Protein AF-A0A920TK65-F1 (afdb_monomer_lite)

Foldseek 3Di:
DDPPPPDDDPPCVVVVVVVLVCVVPVDDDCPQQLNVQLVVCVPPDDPVVSVVSSVVSCPDPLHPCLVVVLVVVVVVVCVVCVNDDDDPPCVVVVVCVVVVVPRCNNVDDDPPDPDDDPSVVVVD

Secondary structure (DSSP, 8-state):
--TTTTS--TTSHHHHHHHHHHHHTS---S-SHHHHHHHHHTTT--HHHHHHHHHHHHTSTTTTSHHHHHHHHHHHHHHHTTT------THHHHHHHHTT---HHHH---SS--S--TTGGG--

Structure (mmCIF, N/CA/C/O backbone):
data_AF-A0A920TK65-F1
#
_entry.id   AF-A0A920TK65-F1
#
loop_
_atom_site.group_PDB
_atom_site.id
_atom_site.type_symbol
_atom_site.label_atom_id
_atom_site.label_alt_id
_atom_site.label_comp_id
_atom_site.label_asym_id
_atom_site.label_entity_id
_atom_site.label_seq_id
_atom_site.pdbx_PDB_ins_code
_atom_site.Cartn_x
_atom_site.Cartn_y
_atom_site.Cartn_z
_atom_site.occupancy
_atom_site.B_iso_or_equiv
_atom_site.auth_seq_id
_atom_site.auth_comp_id
_atom_site.auth_asym_id
_atom_site.auth_atom_id
_atom_site.pdbx_PDB_model_num
ATOM 1 N N . MET A 1 1 ? -16.232 7.759 8.966 1.00 40.69 1 MET A N 1
ATOM 2 C CA . MET A 1 1 ? -15.818 8.485 7.748 1.00 40.69 1 MET A CA 1
ATOM 3 C C . MET A 1 1 ? -16.335 7.707 6.544 1.00 40.69 1 MET A C 1
ATOM 5 O O . MET A 1 1 ? -15.815 6.628 6.289 1.00 40.69 1 MET A O 1
ATOM 9 N N . PRO A 1 2 ? -17.423 8.127 5.885 1.00 51.88 2 PRO A N 1
ATOM 10 C CA . PRO A 1 2 ? -18.010 7.334 4.816 1.00 51.88 2 PRO A CA 1
ATOM 11 C C . PRO A 1 2 ? -17.411 7.766 3.472 1.00 51.88 2 PRO A C 1
ATOM 13 O O . PRO A 1 2 ? -17.825 8.752 2.878 1.00 51.88 2 PRO A O 1
ATOM 16 N N . ILE A 1 3 ? -16.424 7.009 2.997 1.00 58.53 3 ILE A N 1
ATOM 17 C CA . ILE A 1 3 ? -15.647 7.265 1.769 1.00 58.53 3 ILE A CA 1
ATOM 18 C C . ILE A 1 3 ? -16.476 7.159 0.461 1.00 58.53 3 ILE A C 1
ATOM 20 O O . ILE A 1 3 ? -15.950 7.384 -0.622 1.00 58.53 3 ILE A O 1
ATOM 24 N N . CYS A 1 4 ? -17.786 6.872 0.523 1.00 57.12 4 CYS A N 1
ATOM 25 C CA . CYS A 1 4 ? -18.608 6.605 -0.672 1.00 57.12 4 CYS A CA 1
ATOM 26 C C . CYS A 1 4 ? -20.039 7.176 -0.645 1.00 57.12 4 CYS A C 1
ATOM 28 O O . CYS A 1 4 ? -20.902 6.625 -1.327 1.00 57.12 4 CYS A O 1
ATOM 30 N N . LEU A 1 5 ? -20.354 8.208 0.152 1.00 58.91 5 LEU A N 1
ATOM 31 C CA . LEU A 1 5 ? -21.748 8.693 0.222 1.00 58.91 5 LEU A CA 1
ATOM 32 C C . LEU A 1 5 ? -22.228 9.430 -1.037 1.00 58.91 5 LEU A C 1
ATOM 34 O O . LEU A 1 5 ? -23.416 9.339 -1.334 1.00 58.91 5 LEU A O 1
ATOM 38 N N . ASP A 1 6 ? -21.326 10.050 -1.800 1.00 69.50 6 ASP A N 1
ATOM 39 C CA . ASP A 1 6 ? -21.702 10.911 -2.935 1.00 69.50 6 ASP A CA 1
ATOM 40 C C . ASP A 1 6 ? -21.499 10.262 -4.316 1.00 69.50 6 ASP A C 1
ATOM 42 O O . ASP A 1 6 ? -21.710 10.899 -5.347 1.00 69.50 6 ASP A O 1
ATOM 46 N N . LEU A 1 7 ? -21.094 8.988 -4.368 1.00 81.44 7 LEU A N 1
ATOM 47 C CA . LEU A 1 7 ? -20.969 8.260 -5.632 1.00 81.44 7 LEU A CA 1
ATOM 48 C C . LEU A 1 7 ? -22.322 7.667 -6.036 1.00 81.44 7 LEU A C 1
ATOM 50 O O . LEU A 1 7 ? -22.983 6.997 -5.238 1.00 81.44 7 LEU A O 1
ATOM 54 N N . ASN A 1 8 ? -22.718 7.904 -7.289 1.00 82.75 8 ASN A N 1
ATOM 55 C CA . ASN A 1 8 ? -23.921 7.321 -7.871 1.00 82.75 8 ASN A CA 1
ATOM 56 C C . ASN A 1 8 ? -23.765 5.790 -7.952 1.00 82.75 8 ASN A C 1
ATOM 58 O O . ASN A 1 8 ? -22.955 5.289 -8.728 1.00 82.75 8 ASN A O 1
ATOM 62 N N . ASP A 1 9 ? -24.519 5.064 -7.127 1.00 86.19 9 ASP A N 1
ATOM 63 C CA . ASP A 1 9 ? -24.465 3.602 -6.984 1.00 86.19 9 ASP A CA 1
ATOM 64 C C . ASP A 1 9 ? -25.889 3.027 -7.080 1.00 86.19 9 ASP A C 1
ATOM 66 O O . ASP A 1 9 ? -26.478 2.681 -6.049 1.00 86.19 9 ASP A O 1
ATOM 70 N N . PRO A 1 10 ? -26.483 2.991 -8.291 1.00 84.81 10 PRO A N 1
ATOM 71 C CA . PRO A 1 10 ? -27.879 2.594 -8.487 1.00 84.81 10 PRO A CA 1
ATOM 72 C C . PRO A 1 10 ? -28.149 1.145 -8.057 1.00 84.81 10 PRO A C 1
ATOM 74 O O . PRO A 1 10 ? -29.217 0.856 -7.524 1.00 84.81 10 PRO A O 1
ATOM 77 N N . ASP A 1 11 ? -27.158 0.260 -8.203 1.00 89.38 11 ASP A N 1
ATOM 78 C CA . ASP A 1 11 ? -27.276 -1.165 -7.871 1.00 89.38 11 ASP A CA 1
ATOM 79 C C . ASP A 1 11 ? -26.785 -1.503 -6.448 1.00 89.38 11 ASP A C 1
ATOM 81 O O . ASP A 1 11 ? -26.885 -2.644 -5.988 1.00 89.38 11 ASP A O 1
ATOM 85 N N . GLY A 1 12 ? -26.214 -0.531 -5.726 1.00 87.56 12 GLY A N 1
ATOM 86 C CA . GLY A 1 12 ? -25.640 -0.734 -4.390 1.00 87.56 12 GLY A CA 1
ATOM 87 C C . GLY A 1 12 ? -24.357 -1.583 -4.366 1.00 87.56 12 GLY A C 1
ATOM 88 O O . GLY A 1 12 ? -23.871 -1.952 -3.288 1.00 87.56 12 GLY A O 1
ATOM 89 N N . ASN A 1 13 ? -23.833 -1.958 -5.533 1.00 89.44 13 ASN A N 1
ATOM 90 C CA . ASN A 1 13 ? -22.702 -2.870 -5.668 1.00 89.44 13 ASN A CA 1
ATOM 91 C C . ASN A 1 13 ? -21.387 -2.191 -5.294 1.00 89.44 13 ASN A C 1
ATOM 93 O O . ASN A 1 13 ? -20.538 -2.826 -4.664 1.00 89.44 13 ASN A O 1
ATOM 97 N N . LEU A 1 14 ? -21.239 -0.895 -5.582 1.00 88.56 14 LEU A N 1
ATOM 98 C CA . LEU A 1 14 ? -20.045 -0.146 -5.203 1.00 88.56 14 LEU A CA 1
ATOM 99 C C . LEU A 1 14 ? -19.903 -0.089 -3.678 1.00 88.56 14 LEU A C 1
ATOM 101 O O . LEU A 1 14 ? -18.826 -0.349 -3.143 1.00 88.56 14 LEU A O 1
ATOM 105 N N . LYS A 1 15 ? -20.998 0.162 -2.952 1.00 87.81 15 LYS A N 1
ATOM 106 C CA . LYS A 1 15 ? -20.999 0.146 -1.480 1.00 87.81 15 LYS A CA 1
ATOM 107 C C . LYS A 1 15 ? -20.646 -1.229 -0.911 1.00 87.81 15 LYS A C 1
ATOM 109 O O . LYS A 1 15 ? -19.927 -1.298 0.087 1.00 87.81 15 LYS A O 1
ATOM 114 N N . LYS A 1 16 ? -21.130 -2.322 -1.512 1.00 89.44 16 LYS A N 1
ATOM 115 C CA . LYS A 1 16 ? -20.782 -3.695 -1.092 1.00 89.44 16 LYS A CA 1
ATOM 116 C C . LYS A 1 16 ? -19.303 -3.993 -1.326 1.00 89.44 16 LYS A C 1
ATOM 118 O O . LYS A 1 16 ? -18.640 -4.469 -0.406 1.00 89.44 16 LYS A O 1
ATOM 123 N N . LEU A 1 17 ? -18.787 -3.649 -2.506 1.00 89.69 17 LEU A N 1
ATOM 124 C CA . LEU A 1 17 ? -17.374 -3.801 -2.844 1.00 89.69 17 LEU A CA 1
ATOM 125 C C . LEU A 1 17 ? -16.488 -3.017 -1.873 1.00 89.69 17 LEU A C 1
ATOM 127 O O . LEU A 1 17 ? -15.537 -3.569 -1.337 1.00 89.69 17 LEU A O 1
ATOM 131 N N . MET A 1 18 ? -16.831 -1.762 -1.582 1.00 89.88 18 MET A N 1
ATOM 132 C CA . MET A 1 18 ? -16.051 -0.917 -0.675 1.00 89.88 18 MET A CA 1
ATOM 133 C C . MET A 1 18 ? -16.062 -1.438 0.762 1.00 89.88 18 MET A C 1
ATOM 135 O O . MET A 1 18 ? -15.034 -1.408 1.433 1.00 89.88 18 MET A O 1
ATOM 139 N N . ARG A 1 19 ? -17.191 -1.981 1.237 1.00 89.88 19 ARG A N 1
ATOM 140 C CA . ARG A 1 19 ? -17.249 -2.655 2.545 1.00 89.88 19 ARG A CA 1
ATOM 141 C C . ARG A 1 19 ? -16.328 -3.868 2.594 1.00 89.88 19 ARG A C 1
ATOM 143 O O . ARG A 1 19 ? -15.572 -3.998 3.550 1.00 89.88 19 ARG A O 1
ATOM 150 N N . LEU A 1 20 ? -16.376 -4.724 1.572 1.00 90.56 20 LEU A N 1
ATOM 151 C CA . LEU A 1 20 ? -15.498 -5.888 1.476 1.00 90.56 20 LEU A CA 1
ATOM 152 C C . LEU A 1 20 ? -14.025 -5.462 1.415 1.00 90.56 20 LEU A C 1
ATOM 154 O O . LEU A 1 20 ? -13.223 -5.956 2.200 1.00 90.56 20 LEU A O 1
ATOM 158 N N . TYR A 1 21 ? -13.691 -4.506 0.546 1.00 89.06 21 TYR A N 1
ATOM 159 C CA . TYR A 1 21 ? -12.337 -3.988 0.361 1.00 89.06 21 TYR A CA 1
ATOM 160 C C . TYR A 1 21 ? -11.752 -3.441 1.667 1.00 89.06 21 TYR A C 1
ATOM 162 O O . TYR A 1 21 ? -10.646 -3.822 2.046 1.00 89.06 21 TYR A O 1
ATOM 170 N N . LEU A 1 22 ? -12.506 -2.600 2.383 1.00 90.50 22 LEU A N 1
ATOM 171 C CA . LEU A 1 22 ? -12.084 -2.048 3.672 1.00 90.50 22 LEU A CA 1
ATOM 172 C C . LEU A 1 22 ? -11.964 -3.128 4.752 1.00 90.50 22 LEU A C 1
ATOM 174 O O . LEU A 1 22 ? -11.054 -3.064 5.569 1.00 90.50 22 LEU A O 1
ATOM 178 N N . MET A 1 23 ? -12.860 -4.118 4.756 1.00 90.94 23 MET A N 1
ATOM 179 C CA . MET A 1 23 ? -12.841 -5.204 5.735 1.00 90.94 23 MET A CA 1
ATOM 180 C C . MET A 1 23 ? -11.619 -6.110 5.569 1.00 90.94 23 MET A C 1
ATOM 182 O O . MET A 1 23 ? -11.008 -6.472 6.563 1.00 90.94 23 MET A O 1
ATOM 186 N N . ILE A 1 24 ? -11.236 -6.477 4.345 1.00 89.56 24 ILE A N 1
ATOM 187 C CA . ILE A 1 24 ? -10.108 -7.402 4.136 1.00 89.56 24 ILE A CA 1
ATOM 188 C C . ILE A 1 24 ? -8.729 -6.716 4.204 1.00 89.56 24 ILE A C 1
ATOM 190 O O . ILE A 1 24 ? -7.714 -7.404 4.282 1.00 89.56 24 ILE A O 1
ATOM 194 N N . HIS A 1 25 ? -8.684 -5.379 4.161 1.00 89.81 25 HIS A N 1
ATOM 195 C CA . HIS A 1 25 ? -7.460 -4.577 4.314 1.00 89.81 25 HIS A CA 1
ATOM 196 C C . HIS A 1 25 ? -7.359 -3.895 5.688 1.00 89.81 25 HIS A C 1
ATOM 198 O O . HIS A 1 25 ? -6.453 -3.088 5.890 1.00 89.81 25 HIS A O 1
ATOM 204 N N . CYS A 1 26 ? -8.284 -4.159 6.620 1.00 89.31 26 CYS A N 1
ATOM 205 C CA . CYS A 1 26 ? -8.313 -3.450 7.901 1.00 89.31 26 CYS A CA 1
ATOM 206 C C . CYS A 1 26 ? -7.123 -3.795 8.802 1.00 89.31 26 CYS A C 1
ATOM 208 O O . CYS A 1 26 ? -6.676 -2.939 9.561 1.00 89.31 26 CYS A O 1
ATOM 210 N N . ASP A 1 27 ? -6.619 -5.024 8.701 1.00 88.56 27 ASP A N 1
ATOM 211 C CA . ASP A 1 27 ? -5.473 -5.499 9.454 1.00 88.56 27 ASP A CA 1
ATOM 212 C C . ASP A 1 27 ? -4.719 -6.578 8.672 1.00 88.56 27 ASP A C 1
ATOM 214 O O . ASP A 1 27 ? -5.300 -7.361 7.915 1.00 88.56 27 ASP A O 1
ATOM 218 N N . HIS A 1 28 ? -3.402 -6.590 8.843 1.00 89.56 28 HIS A N 1
ATOM 219 C CA . HIS A 1 28 ? -2.508 -7.603 8.291 1.00 89.56 28 HIS A CA 1
ATOM 220 C C . HIS A 1 28 ? -1.295 -7.750 9.215 1.00 89.56 28 HIS A C 1
ATOM 222 O O . HIS A 1 28 ? -0.139 -7.592 8.797 1.00 89.56 28 HIS A O 1
ATOM 228 N N . GLU A 1 29 ? -1.605 -7.981 10.495 1.00 90.44 29 GLU A N 1
ATOM 229 C CA . GLU A 1 29 ? -0.666 -8.087 11.611 1.00 90.44 29 GLU A CA 1
ATOM 230 C C . GLU A 1 29 ? 0.194 -6.821 11.815 1.00 90.44 29 GLU A C 1
ATOM 232 O O . GLU A 1 29 ? 0.008 -5.783 11.181 1.00 90.44 29 GLU A O 1
ATOM 237 N N . GLY A 1 30 ? 1.155 -6.879 12.743 1.00 86.75 30 GLY A N 1
ATOM 238 C CA . GLY A 1 30 ? 1.968 -5.721 13.137 1.00 86.75 30 GLY A CA 1
ATOM 239 C C . GLY A 1 30 ? 3.222 -5.469 12.292 1.00 86.75 30 GLY A C 1
ATOM 240 O O . GLY A 1 30 ? 3.865 -4.438 12.467 1.00 86.75 30 GLY A O 1
ATOM 241 N N . GLY A 1 31 ? 3.604 -6.401 11.411 1.00 84.38 31 GLY A N 1
ATOM 242 C CA . GLY A 1 31 ? 4.886 -6.358 10.692 1.00 84.38 31 GLY A CA 1
ATOM 243 C C . GLY A 1 31 ? 4.908 -5.467 9.447 1.00 84.38 31 GLY A C 1
ATOM 244 O O . GLY A 1 31 ? 5.980 -5.140 8.945 1.00 84.38 31 GLY A O 1
ATOM 245 N N . ASN A 1 32 ? 3.742 -5.064 8.934 1.00 86.38 32 ASN A N 1
ATOM 246 C CA . ASN A 1 32 ? 3.675 -4.167 7.781 1.00 86.38 32 ASN A CA 1
ATOM 247 C C . ASN A 1 32 ? 4.100 -2.740 8.171 1.00 86.38 32 ASN A C 1
ATOM 249 O O . ASN A 1 32 ? 3.862 -2.297 9.296 1.00 86.38 32 ASN A O 1
ATOM 253 N N . ALA A 1 33 ? 4.704 -2.004 7.231 1.00 84.88 33 ALA A N 1
ATOM 254 C CA . ALA A 1 33 ? 5.331 -0.708 7.507 1.00 84.88 33 ALA A CA 1
ATOM 255 C C . ALA A 1 33 ? 4.376 0.292 8.176 1.00 84.88 33 ALA A C 1
ATOM 257 O O . ALA A 1 33 ? 4.775 1.034 9.074 1.00 84.88 33 ALA A O 1
ATOM 258 N N . SER A 1 34 ? 3.105 0.289 7.777 1.00 85.50 34 SER A N 1
ATOM 259 C CA . SER A 1 34 ? 2.082 1.145 8.368 1.00 85.50 34 SER A CA 1
ATOM 260 C C . SER A 1 34 ? 1.763 0.766 9.822 1.00 85.50 34 SER A C 1
ATOM 262 O O . SER A 1 34 ? 1.887 1.619 10.700 1.00 85.50 34 SER A O 1
ATOM 264 N N . ALA A 1 35 ? 1.438 -0.498 10.116 1.00 85.81 35 ALA A N 1
ATOM 265 C CA . ALA A 1 35 ? 1.120 -0.954 11.472 1.00 85.81 35 ALA A CA 1
ATOM 266 C C . ALA A 1 35 ? 2.320 -0.823 12.424 1.00 85.81 35 ALA A C 1
ATOM 268 O O . ALA A 1 35 ? 2.171 -0.338 13.547 1.00 85.81 35 ALA A O 1
ATOM 269 N N . PHE A 1 36 ? 3.522 -1.160 11.949 1.00 88.62 36 PHE A N 1
ATOM 270 C CA . PHE A 1 36 ? 4.752 -1.017 12.721 1.00 88.62 36 PHE A CA 1
ATOM 271 C C . PHE A 1 36 ? 5.036 0.450 13.074 1.00 88.62 36 PHE A C 1
ATOM 273 O O . PHE A 1 36 ? 5.339 0.759 14.225 1.00 88.62 36 PHE A O 1
ATOM 280 N N . THR A 1 37 ? 4.861 1.373 12.119 1.00 87.44 37 THR A N 1
ATOM 281 C CA . THR A 1 37 ? 5.021 2.820 12.358 1.00 87.44 37 THR A CA 1
ATOM 282 C C . THR A 1 37 ? 4.036 3.336 13.408 1.00 87.44 37 THR A C 1
ATOM 284 O O . THR A 1 37 ? 4.393 4.174 14.231 1.00 87.44 37 THR A O 1
ATOM 287 N N . SER A 1 38 ? 2.796 2.841 13.420 1.00 86.19 38 SER A N 1
ATOM 288 C CA . SER A 1 38 ? 1.842 3.199 14.475 1.00 86.19 38 SER A CA 1
ATOM 289 C C . SER A 1 38 ? 2.263 2.667 15.845 1.00 86.19 38 SER A C 1
ATOM 291 O O . SER A 1 38 ? 2.186 3.402 16.828 1.00 86.19 38 SER A O 1
ATOM 293 N N . LEU A 1 39 ? 2.748 1.422 15.916 1.00 86.75 39 LEU A N 1
ATOM 294 C CA . LEU A 1 39 ? 3.170 0.797 17.171 1.00 86.75 39 LEU A CA 1
ATOM 295 C C . LEU A 1 39 ? 4.367 1.518 17.807 1.00 86.75 39 LEU A C 1
ATOM 297 O O . LEU A 1 39 ? 4.374 1.729 19.018 1.00 86.75 39 LEU A O 1
ATOM 301 N N . THR A 1 40 ? 5.350 1.951 17.012 1.00 87.19 40 THR A N 1
ATOM 302 C CA . THR A 1 40 ? 6.527 2.672 17.532 1.00 87.19 40 THR A CA 1
ATOM 303 C C . THR A 1 40 ? 6.197 4.062 18.080 1.00 87.19 40 THR A C 1
ATOM 305 O O . THR A 1 40 ? 6.941 4.596 18.901 1.00 87.19 40 THR A O 1
ATOM 308 N N . LEU A 1 41 ? 5.071 4.649 17.667 1.00 85.00 41 LEU A N 1
ATOM 309 C CA . LEU A 1 41 ? 4.640 5.984 18.083 1.00 85.00 41 LEU A CA 1
ATOM 310 C C . LEU A 1 41 ? 3.666 5.972 19.273 1.00 85.00 41 LEU A C 1
ATOM 312 O O . LEU A 1 41 ? 3.355 7.040 19.816 1.00 85.00 41 LEU A O 1
ATOM 316 N N . VAL A 1 42 ? 3.203 4.796 19.714 1.00 78.19 42 VAL A N 1
ATOM 317 C CA . VAL A 1 42 ? 2.134 4.651 20.720 1.00 78.19 42 VAL A CA 1
ATOM 318 C C . VAL A 1 42 ? 2.493 5.242 22.092 1.00 78.19 42 VAL A C 1
ATOM 320 O O . VAL A 1 42 ? 1.612 5.624 22.855 1.00 78.19 42 VAL A O 1
ATOM 323 N N . GLN A 1 43 ? 3.785 5.359 22.408 1.00 70.81 43 GLN A N 1
ATOM 324 C CA . GLN A 1 43 ? 4.270 5.823 23.713 1.00 70.81 43 GLN A CA 1
ATOM 325 C C . GLN A 1 43 ? 4.180 7.337 23.940 1.00 70.81 43 GLN A C 1
ATOM 327 O O . GLN A 1 43 ? 4.248 7.766 25.089 1.00 70.81 43 GLN A O 1
ATOM 332 N N . LEU A 1 44 ? 4.051 8.152 22.888 1.00 63.22 44 LEU A N 1
ATOM 333 C CA . LEU A 1 44 ? 4.195 9.611 23.020 1.00 63.22 44 LEU A CA 1
ATOM 334 C C . LEU A 1 44 ? 3.215 10.432 22.173 1.00 63.22 44 LEU A C 1
ATOM 336 O O . LEU A 1 44 ? 3.131 11.648 22.340 1.00 63.22 44 LEU A O 1
ATOM 340 N N . SER A 1 45 ? 2.503 9.808 21.233 1.00 72.25 45 SER A N 1
ATOM 341 C CA . SER A 1 45 ? 1.754 10.542 20.216 1.00 72.25 45 SER A CA 1
ATOM 342 C C . SER A 1 45 ? 0.241 10.502 20.438 1.00 72.25 45 SER A C 1
ATOM 344 O O . SER A 1 45 ? -0.353 9.468 20.733 1.00 72.25 45 SER A O 1
ATOM 346 N N . LEU A 1 46 ? -0.403 11.660 20.263 1.00 85.25 46 LEU A N 1
ATOM 347 C CA . LEU A 1 46 ? -1.854 11.728 20.098 1.00 85.25 46 LEU A CA 1
ATOM 348 C C . LEU A 1 46 ? -2.261 10.915 18.862 1.00 85.25 46 LEU A C 1
ATOM 350 O O . LEU A 1 46 ? -1.527 10.873 17.872 1.00 85.25 46 LEU A O 1
ATOM 354 N N . ILE A 1 47 ? -3.475 10.359 18.882 1.00 85.50 47 ILE A N 1
ATOM 355 C CA . ILE A 1 47 ? -4.002 9.493 17.814 1.00 85.50 47 ILE A CA 1
ATOM 356 C C . ILE A 1 47 ? -3.864 10.100 16.405 1.00 85.50 47 ILE A C 1
ATOM 358 O O . ILE A 1 47 ? -3.586 9.387 15.446 1.00 85.50 47 ILE A O 1
ATOM 362 N N . TYR A 1 48 ? -3.972 11.427 16.281 1.00 86.38 48 TYR A N 1
ATOM 363 C CA . TYR A 1 48 ? -3.811 12.152 15.018 1.00 86.38 48 TYR A CA 1
ATOM 364 C C . TYR A 1 48 ? -2.383 12.112 14.464 1.00 86.38 48 TYR A C 1
ATOM 366 O O . TYR A 1 48 ? -2.196 11.978 13.257 1.00 86.38 48 TYR A O 1
ATOM 374 N N . ILE A 1 49 ? -1.373 12.212 15.330 1.00 86.62 49 ILE A N 1
ATOM 375 C CA . ILE A 1 49 ? 0.037 12.155 14.928 1.00 86.62 49 ILE A CA 1
ATOM 376 C C . ILE A 1 49 ? 0.378 10.727 14.500 1.00 86.62 49 ILE A C 1
ATOM 378 O O . ILE A 1 49 ? 0.973 10.532 13.443 1.00 86.62 49 ILE A O 1
ATOM 382 N N . MET A 1 50 ? -0.065 9.733 15.271 1.00 87.31 50 MET A N 1
ATOM 383 C CA . MET A 1 50 ? 0.090 8.323 14.916 1.00 87.31 50 MET A CA 1
ATOM 384 C C . MET A 1 50 ? -0.550 8.015 13.553 1.00 87.31 50 MET A C 1
ATOM 386 O O . MET A 1 50 ? 0.081 7.383 12.707 1.00 87.31 50 MET A O 1
ATOM 390 N N . LEU A 1 51 ? -1.765 8.520 13.307 1.00 87.25 51 LEU A N 1
ATOM 391 C CA . LEU A 1 51 ? -2.465 8.352 12.032 1.00 87.25 51 LEU A CA 1
ATOM 392 C C . LEU A 1 51 ? -1.731 9.041 10.872 1.00 87.25 51 LEU A C 1
ATOM 394 O O . LEU A 1 51 ? -1.620 8.475 9.790 1.00 87.25 51 LEU A O 1
ATOM 398 N N . PHE A 1 52 ? -1.199 10.245 11.081 1.00 89.94 52 PHE A N 1
ATOM 399 C CA . PHE A 1 52 ? -0.443 10.960 10.052 1.00 89.94 52 PHE A CA 1
ATOM 400 C C . PHE A 1 52 ? 0.791 10.175 9.590 1.00 89.94 52 PHE A C 1
ATOM 402 O O . PHE A 1 52 ? 1.021 10.024 8.389 1.00 89.94 52 PHE A O 1
ATOM 409 N N . TRP A 1 53 ? 1.569 9.641 10.532 1.00 87.88 53 TRP A N 1
ATOM 410 C CA . TRP A 1 53 ? 2.746 8.833 10.212 1.00 87.88 53 TRP A CA 1
ATOM 411 C C . TRP A 1 53 ? 2.382 7.470 9.619 1.00 87.88 53 TRP A C 1
ATOM 413 O O . TRP A 1 53 ? 3.053 7.023 8.691 1.00 87.88 53 TRP A O 1
ATOM 423 N N . TRP A 1 54 ? 1.283 6.861 10.070 1.00 88.25 54 TRP A N 1
ATOM 424 C CA . TRP A 1 54 ? 0.710 5.656 9.464 1.00 88.25 54 TRP A CA 1
ATOM 425 C C . TRP A 1 54 ? 0.381 5.860 7.977 1.00 88.25 54 TRP A C 1
ATOM 427 O O . TRP A 1 54 ? 0.833 5.081 7.138 1.00 88.25 54 TRP A O 1
ATOM 437 N N . ILE A 1 55 ? -0.320 6.950 7.627 1.00 87.56 55 ILE A N 1
ATOM 438 C CA . ILE A 1 55 ? -0.638 7.293 6.228 1.00 87.56 55 ILE A CA 1
ATOM 439 C C . ILE A 1 55 ? 0.640 7.561 5.427 1.00 87.56 55 ILE A C 1
ATOM 441 O O . ILE A 1 55 ? 0.737 7.150 4.274 1.00 87.56 55 ILE A O 1
ATOM 445 N N . LYS A 1 56 ? 1.645 8.220 6.019 1.00 87.06 56 LYS A N 1
ATOM 446 C CA . LYS A 1 56 ? 2.931 8.454 5.344 1.00 87.06 56 LYS A CA 1
ATOM 447 C C . LYS A 1 56 ? 3.685 7.164 5.037 1.00 87.06 56 LYS A C 1
ATOM 449 O O . LYS A 1 56 ? 4.227 7.044 3.944 1.00 87.06 56 LYS A O 1
ATOM 454 N N . ALA A 1 57 ? 3.710 6.214 5.969 1.00 85.31 57 ALA A N 1
ATOM 455 C CA . ALA A 1 57 ? 4.299 4.900 5.736 1.00 85.31 57 ALA A CA 1
ATOM 456 C C . ALA A 1 57 ? 3.529 4.127 4.652 1.00 85.31 57 ALA A C 1
ATOM 458 O O . ALA A 1 57 ? 4.144 3.486 3.802 1.00 85.31 57 ALA A O 1
ATOM 459 N N . LEU A 1 58 ? 2.195 4.244 4.634 1.00 83.81 58 LEU A N 1
ATOM 460 C CA . LEU A 1 58 ? 1.351 3.680 3.580 1.00 83.81 58 LEU A CA 1
ATOM 461 C C . LEU A 1 58 ? 1.641 4.299 2.208 1.00 83.81 58 LEU A C 1
ATOM 463 O O . LEU A 1 58 ? 1.733 3.575 1.231 1.00 83.81 58 LEU A O 1
ATOM 467 N N . ALA A 1 59 ? 1.858 5.610 2.120 1.00 85.25 59 ALA A N 1
ATOM 468 C CA . ALA A 1 59 ? 2.165 6.296 0.862 1.00 85.25 59 ALA A CA 1
ATOM 469 C C . ALA A 1 59 ? 3.548 5.949 0.266 1.00 85.25 59 ALA A C 1
ATOM 471 O O . ALA A 1 59 ? 3.892 6.444 -0.808 1.00 85.25 59 ALA A O 1
ATOM 472 N N . GLY A 1 60 ? 4.355 5.128 0.948 1.00 77.25 60 GLY A N 1
ATOM 473 C CA . GLY A 1 60 ? 5.646 4.674 0.446 1.00 77.25 60 GLY A CA 1
ATOM 474 C C . GLY A 1 60 ? 5.512 3.845 -0.842 1.00 77.25 60 GLY A C 1
ATOM 475 O O . GLY A 1 60 ? 4.574 3.051 -0.970 1.00 77.25 60 GLY A O 1
ATOM 476 N N . PRO A 1 61 ? 6.463 3.970 -1.787 1.00 68.81 61 PRO A N 1
ATOM 477 C CA . PRO A 1 61 ? 6.353 3.359 -3.112 1.00 68.81 61 PRO A CA 1
ATOM 478 C C . PRO A 1 61 ? 6.339 1.826 -3.096 1.00 68.81 61 PRO A C 1
ATOM 480 O O . PRO A 1 61 ? 5.784 1.216 -4.001 1.00 68.81 61 PRO A O 1
ATOM 483 N N . LEU A 1 62 ? 6.905 1.211 -2.055 1.00 69.06 62 LEU A N 1
ATOM 484 C CA . LEU A 1 62 ? 6.950 -0.243 -1.874 1.00 69.06 62 LEU A CA 1
ATOM 485 C C . LEU A 1 62 ? 5.799 -0.798 -1.018 1.00 69.06 62 LEU A C 1
ATOM 487 O O . LEU A 1 62 ? 5.765 -1.999 -0.787 1.00 69.06 62 LEU A O 1
ATOM 491 N N . HIS A 1 63 ? 4.902 0.049 -0.496 1.00 73.00 63 HIS A N 1
ATOM 492 C CA . HIS A 1 63 ? 3.845 -0.388 0.430 1.00 73.00 63 HIS A CA 1
ATOM 493 C C . HIS A 1 63 ? 2.437 -0.084 -0.096 1.00 73.00 63 HIS A C 1
ATOM 495 O O . HIS A 1 63 ? 1.625 -0.991 -0.238 1.00 73.00 63 HIS A O 1
ATOM 501 N N . GLY A 1 64 ? 2.126 1.170 -0.441 1.00 75.56 64 GLY A N 1
ATOM 502 C CA . GLY A 1 64 ? 0.755 1.551 -0.827 1.00 75.56 64 GLY A CA 1
ATOM 503 C C . GLY A 1 64 ? 0.485 1.673 -2.322 1.00 75.56 64 GLY A C 1
ATOM 504 O O . GLY A 1 64 ? -0.676 1.805 -2.710 1.00 75.56 64 GLY A O 1
ATOM 505 N N . LEU A 1 65 ? 1.517 1.656 -3.174 1.00 80.38 65 LEU A N 1
ATOM 506 C CA . LEU A 1 65 ? 1.350 1.864 -4.622 1.00 80.38 65 LEU A CA 1
ATOM 507 C C . LEU A 1 65 ? 1.065 0.582 -5.411 1.00 80.38 65 LEU A C 1
ATOM 509 O O . LEU A 1 65 ? 0.651 0.671 -6.566 1.00 80.38 65 LEU A O 1
ATOM 513 N N . ALA A 1 66 ? 1.204 -0.585 -4.781 1.00 80.81 66 ALA A N 1
ATOM 514 C CA . ALA A 1 66 ? 1.021 -1.903 -5.385 1.00 80.81 66 ALA A CA 1
ATOM 515 C C . ALA A 1 66 ? -0.233 -2.005 -6.271 1.00 80.81 66 ALA A C 1
ATOM 517 O O . ALA A 1 66 ? -0.156 -2.367 -7.445 1.00 80.81 66 ALA A O 1
ATOM 518 N N . ASN A 1 67 ? -1.392 -1.605 -5.738 1.00 82.25 67 ASN A N 1
ATOM 519 C CA . ASN A 1 67 ? -2.668 -1.695 -6.453 1.00 82.25 67 ASN A CA 1
ATOM 520 C C . ASN A 1 67 ? -2.722 -0.782 -7.691 1.00 82.25 67 ASN A C 1
ATOM 522 O O . ASN A 1 67 ? -3.316 -1.155 -8.702 1.00 82.25 67 ASN A O 1
ATOM 526 N N . GLN A 1 68 ? -2.111 0.406 -7.632 1.00 84.56 68 GLN A N 1
ATOM 527 C CA . GLN A 1 68 ? -2.097 1.347 -8.756 1.00 84.56 68 GLN A CA 1
ATOM 528 C C . GLN A 1 68 ? -1.155 0.873 -9.864 1.00 84.56 68 GLN A C 1
ATOM 530 O O . GLN A 1 68 ? -1.533 0.902 -11.033 1.00 84.56 68 GLN A O 1
ATOM 535 N N . GLU A 1 69 ? 0.039 0.400 -9.506 1.00 82.44 69 GLU A N 1
ATOM 536 C CA . GLU A 1 69 ? 0.999 -0.148 -10.471 1.00 82.44 69 GLU A CA 1
ATOM 537 C C . GLU A 1 69 ? 0.482 -1.440 -11.111 1.00 82.44 69 GLU A C 1
ATOM 539 O O . GLU A 1 69 ? 0.604 -1.625 -12.323 1.00 82.44 69 GLU A O 1
ATOM 544 N N . CYS A 1 70 ? -0.203 -2.283 -10.331 1.00 81.50 70 CYS A N 1
ATOM 545 C CA . CYS A 1 70 ? -0.861 -3.476 -10.846 1.00 81.50 70 CYS A CA 1
ATOM 546 C C . CYS A 1 70 ? -1.925 -3.131 -11.898 1.00 81.50 70 CYS A C 1
ATOM 548 O O . CYS A 1 70 ? -1.927 -3.695 -12.995 1.00 81.50 70 CYS A O 1
ATOM 550 N N . LEU A 1 71 ? -2.789 -2.150 -11.611 1.00 85.19 71 LEU A N 1
ATOM 551 C CA . LEU A 1 71 ? -3.794 -1.693 -12.569 1.00 85.19 71 LEU A CA 1
ATOM 552 C C . LEU A 1 71 ? -3.151 -1.129 -13.844 1.00 85.19 71 LEU A C 1
ATOM 554 O O . LEU A 1 71 ? -3.587 -1.482 -14.938 1.00 85.19 71 LEU A O 1
ATOM 558 N N . LYS A 1 72 ? -2.109 -0.294 -13.723 1.00 86.06 72 LYS A N 1
ATOM 559 C CA . LYS A 1 72 ? -1.378 0.243 -14.885 1.00 86.06 72 LYS A CA 1
ATOM 560 C C . LYS A 1 72 ? -0.852 -0.879 -15.776 1.00 86.06 72 LYS A C 1
ATOM 562 O 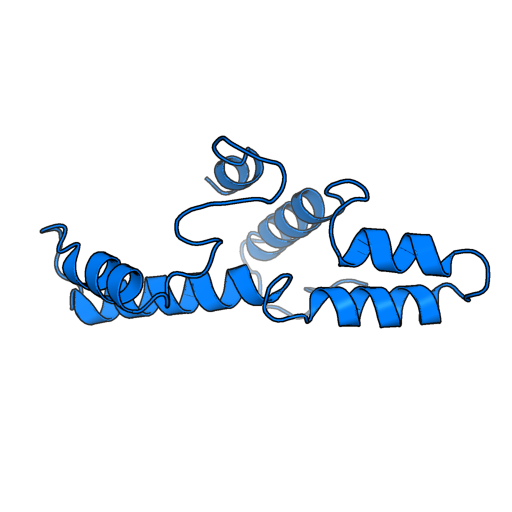O . LYS A 1 72 ? -1.115 -0.873 -16.973 1.00 86.06 72 LYS A O 1
ATOM 567 N N . PHE A 1 73 ? -0.206 -1.887 -15.196 1.00 81.62 73 PHE A N 1
ATOM 568 C CA . PHE A 1 73 ? 0.320 -3.017 -15.960 1.00 81.62 73 PHE A CA 1
ATOM 569 C C . PHE A 1 73 ? -0.765 -3.837 -16.661 1.00 81.62 73 PHE A C 1
ATOM 571 O O . PHE A 1 73 ? -0.605 -4.198 -17.824 1.00 81.62 73 PHE A O 1
ATOM 578 N N . VAL A 1 74 ? -1.888 -4.117 -15.992 1.00 81.44 74 VAL A N 1
ATOM 579 C CA . VAL A 1 74 ? -3.008 -4.837 -16.621 1.00 81.44 74 VAL A CA 1
ATOM 580 C C . VAL A 1 74 ? -3.565 -4.050 -17.811 1.00 81.44 74 VAL A C 1
ATOM 582 O O . VAL A 1 74 ? -3.886 -4.635 -18.848 1.00 81.44 74 VAL A O 1
ATOM 585 N N . LEU A 1 75 ? -3.655 -2.723 -17.692 1.00 84.69 75 LEU A N 1
ATOM 586 C CA . LEU A 1 75 ? -4.094 -1.855 -18.785 1.00 84.69 75 LEU A CA 1
ATOM 587 C C . LEU A 1 75 ? -3.085 -1.835 -19.943 1.00 84.69 75 LEU A C 1
ATOM 589 O O . LEU A 1 75 ? -3.505 -1.934 -21.093 1.00 84.69 75 LEU A O 1
ATOM 593 N N . GLU A 1 76 ? -1.782 -1.807 -19.660 1.00 82.31 76 GLU A N 1
ATOM 594 C CA . GLU A 1 76 ? -0.729 -1.911 -20.680 1.00 82.31 76 GLU A CA 1
ATOM 595 C C . GLU A 1 76 ? -0.751 -3.261 -21.412 1.00 82.31 76 GLU A C 1
ATOM 597 O O . GLU A 1 76 ? -0.618 -3.310 -22.636 1.00 82.31 76 GLU A O 1
ATOM 602 N N . ILE A 1 77 ? -0.978 -4.370 -20.696 1.00 78.12 77 ILE A N 1
ATOM 603 C CA . ILE A 1 77 ? -1.182 -5.683 -21.326 1.00 78.12 77 ILE A CA 1
ATOM 604 C C . ILE A 1 77 ? -2.381 -5.614 -22.271 1.00 78.12 77 ILE A C 1
ATOM 606 O O . ILE A 1 77 ? -2.284 -6.007 -23.431 1.00 78.12 77 ILE A O 1
ATOM 610 N N . ARG A 1 78 ? -3.514 -5.087 -21.800 1.00 79.06 78 ARG A N 1
ATOM 611 C CA . ARG A 1 78 ? -4.724 -4.960 -22.618 1.00 79.06 78 ARG A CA 1
ATOM 612 C C . ARG A 1 78 ? -4.472 -4.141 -23.889 1.00 79.06 78 ARG A C 1
ATOM 614 O O . ARG A 1 78 ? -4.959 -4.519 -24.952 1.00 79.06 78 ARG A O 1
ATOM 621 N N . GLU A 1 79 ? -3.733 -3.040 -23.783 1.00 82.25 79 GLU A N 1
ATOM 622 C CA . GLU A 1 79 ? -3.384 -2.175 -24.916 1.00 82.25 79 GLU A CA 1
ATOM 6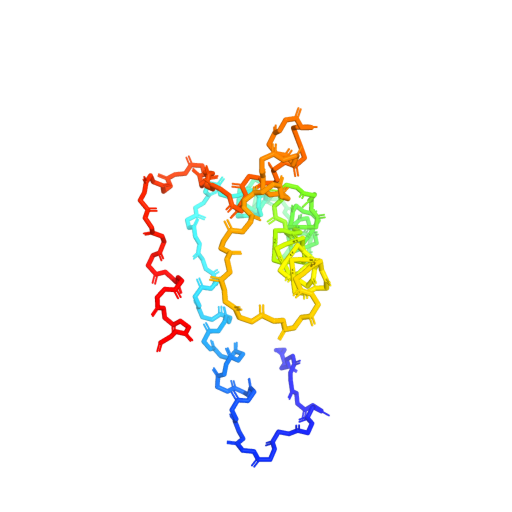23 C C . GLU A 1 79 ? -2.417 -2.854 -25.890 1.00 82.25 79 GLU A C 1
ATOM 625 O O . GLU A 1 79 ? -2.665 -2.860 -27.095 1.00 82.25 79 GLU A O 1
ATOM 630 N N . SER A 1 80 ? -1.364 -3.497 -25.380 1.00 74.19 80 SER A N 1
ATOM 631 C CA . SER A 1 80 ? -0.386 -4.228 -26.201 1.00 74.19 80 SER A CA 1
ATOM 632 C C . SER A 1 80 ? -0.985 -5.431 -26.938 1.00 74.19 80 SER A C 1
ATOM 634 O O . SER A 1 80 ? -0.520 -5.778 -28.022 1.00 74.19 80 SER A O 1
ATOM 636 N N . LEU A 1 81 ? -2.046 -6.038 -26.395 1.00 72.75 81 LEU A N 1
ATOM 637 C CA . LEU A 1 81 ? -2.790 -7.128 -27.032 1.00 72.75 81 LEU A CA 1
ATOM 638 C C . LEU A 1 81 ? -3.887 -6.642 -28.001 1.00 72.75 81 LEU A C 1
ATOM 640 O O . LEU A 1 81 ? -4.585 -7.470 -28.588 1.00 72.75 81 LEU A O 1
ATOM 644 N N . ALA A 1 82 ? -4.061 -5.324 -28.175 1.00 65.94 82 ALA A N 1
ATOM 645 C CA . ALA A 1 82 ? -5.014 -4.697 -29.101 1.00 65.94 82 ALA A CA 1
ATOM 646 C C . ALA A 1 82 ? -6.462 -5.248 -29.037 1.00 65.94 82 ALA A C 1
ATOM 648 O O . ALA A 1 82 ? -7.207 -5.170 -30.013 1.00 65.94 82 ALA A O 1
ATOM 649 N N . GLY A 1 83 ? -6.881 -5.816 -27.899 1.00 60.09 83 GLY A N 1
ATOM 650 C CA . GLY A 1 83 ? -8.217 -6.398 -27.725 1.00 60.09 83 GLY A CA 1
ATOM 651 C C . GLY A 1 83 ? -8.472 -7.749 -28.419 1.00 60.09 83 GLY A C 1
ATOM 652 O O . GLY A 1 83 ? -9.624 -8.180 -28.455 1.00 60.09 83 GLY A O 1
ATOM 653 N N . LEU A 1 84 ? -7.452 -8.439 -28.946 1.00 54.28 84 LEU A N 1
ATOM 654 C CA . LEU A 1 84 ? -7.599 -9.768 -29.561 1.00 54.28 84 LEU A CA 1
ATOM 655 C C . LEU A 1 84 ? -7.301 -10.904 -28.552 1.00 54.28 84 LEU A C 1
ATOM 657 O O . LEU A 1 84 ? -6.291 -10.889 -27.852 1.00 54.28 84 LEU A O 1
ATOM 661 N N . LEU A 1 85 ? -8.192 -11.904 -28.480 1.00 56.53 85 LEU A N 1
ATOM 662 C CA . LEU A 1 85 ? -8.033 -13.161 -27.715 1.00 56.53 85 LEU A CA 1
ATOM 663 C C . LEU A 1 85 ? -7.035 -14.125 -28.415 1.00 56.53 85 LEU A C 1
ATOM 665 O O . LEU A 1 85 ? -6.812 -14.004 -29.617 1.00 56.53 85 LEU A O 1
ATOM 669 N N . PRO A 1 86 ? -6.539 -15.188 -27.753 1.00 51.78 86 PRO A N 1
ATOM 670 C CA . PRO A 1 86 ? -5.419 -15.216 -26.829 1.00 51.78 86 PRO A CA 1
ATOM 671 C C . PRO A 1 86 ? -4.279 -16.067 -27.420 1.00 51.78 86 PRO A C 1
ATOM 673 O O . PRO A 1 86 ? -4.316 -17.295 -27.399 1.00 51.78 86 PRO A O 1
ATOM 676 N N . GLY A 1 87 ? -3.220 -15.430 -27.903 1.00 52.19 87 GLY A N 1
ATOM 677 C CA . GLY A 1 87 ? -1.894 -16.037 -27.845 1.00 52.19 87 GLY A CA 1
ATOM 678 C C . GLY A 1 87 ? -1.214 -15.397 -26.654 1.00 52.19 87 GLY A C 1
ATOM 679 O O . GLY A 1 87 ? -0.990 -14.192 -26.706 1.00 52.19 87 GLY A O 1
ATOM 680 N N . MET A 1 88 ? -0.963 -16.134 -25.566 1.00 58.22 88 MET A N 1
ATOM 681 C CA . MET A 1 88 ? -0.237 -15.599 -24.406 1.00 58.22 88 MET A CA 1
ATOM 682 C C . MET A 1 88 ? 1.155 -15.161 -24.857 1.00 58.22 88 MET A C 1
ATOM 684 O O . MET A 1 88 ? 2.104 -15.945 -24.853 1.00 58.22 88 MET A O 1
ATOM 688 N N . ASN A 1 89 ? 1.275 -13.913 -25.293 1.00 64.81 89 ASN A N 1
ATOM 689 C CA . ASN A 1 89 ? 2.553 -13.344 -25.632 1.00 64.81 89 ASN A CA 1
ATOM 690 C C . ASN A 1 89 ? 3.169 -12.823 -24.340 1.00 64.81 89 ASN A C 1
ATOM 692 O O . ASN A 1 89 ? 2.976 -11.679 -23.938 1.00 64.81 89 ASN A O 1
ATOM 696 N N . TRP A 1 90 ? 3.883 -13.712 -23.656 1.00 69.88 90 TRP A N 1
ATOM 697 C CA . TRP A 1 90 ? 4.587 -13.408 -22.416 1.00 69.88 90 TRP A CA 1
ATOM 698 C C . TRP A 1 90 ? 5.740 -12.418 -22.604 1.00 69.88 90 TRP A C 1
ATOM 700 O O . TRP A 1 90 ? 6.418 -12.106 -21.630 1.00 69.88 90 TRP A O 1
ATOM 710 N N . THR A 1 91 ? 6.006 -11.941 -23.826 1.00 74.75 91 THR A N 1
ATOM 711 C CA . THR A 1 91 ? 7.103 -11.011 -24.121 1.00 74.75 91 THR A CA 1
ATOM 712 C C . THR A 1 91 ? 7.079 -9.798 -23.213 1.00 74.75 91 THR A C 1
ATOM 714 O O . THR A 1 91 ? 8.118 -9.493 -22.649 1.00 74.75 91 THR A O 1
ATOM 717 N N . LEU A 1 92 ? 5.915 -9.187 -22.971 1.00 75.44 92 LEU A N 1
ATOM 718 C CA . LEU A 1 92 ? 5.811 -8.027 -22.084 1.00 75.44 92 LEU A CA 1
ATOM 719 C C . LEU A 1 92 ? 6.219 -8.362 -20.637 1.00 75.44 92 LEU A C 1
ATOM 721 O O . LEU A 1 92 ? 6.968 -7.609 -20.014 1.00 75.44 92 LEU A O 1
ATOM 725 N N . CYS A 1 93 ? 5.788 -9.516 -20.116 1.00 74.94 93 CYS A N 1
ATOM 726 C CA . CYS A 1 93 ? 6.188 -9.991 -18.788 1.00 74.94 93 CYS A CA 1
ATOM 727 C C . CYS A 1 93 ? 7.694 -10.284 -18.731 1.00 74.94 93 CYS A C 1
ATOM 729 O O . CYS A 1 93 ? 8.378 -9.878 -17.794 1.00 74.94 93 CYS A O 1
ATOM 731 N N . TRP A 1 94 ? 8.220 -10.961 -19.753 1.00 77.81 94 TRP A N 1
ATOM 732 C CA . TRP A 1 94 ? 9.636 -11.294 -19.858 1.00 77.81 94 TRP A CA 1
ATOM 733 C C . TRP A 1 94 ? 10.521 -10.056 -20.044 1.00 77.81 94 TRP A C 1
ATOM 735 O O . TRP A 1 94 ? 11.626 -10.017 -19.509 1.00 77.81 94 TRP A O 1
ATOM 745 N N . ASP A 1 95 ? 10.056 -9.045 -20.776 1.00 81.19 95 ASP A N 1
ATOM 746 C CA . ASP A 1 95 ? 10.753 -7.776 -20.978 1.00 81.19 95 ASP A CA 1
ATOM 747 C C . ASP A 1 95 ? 10.858 -7.001 -19.670 1.00 81.19 95 ASP A C 1
ATOM 749 O O . ASP A 1 95 ? 11.943 -6.530 -19.334 1.00 81.19 95 ASP A O 1
ATOM 753 N N . ARG A 1 96 ? 9.772 -6.924 -18.892 1.00 77.06 96 ARG A N 1
ATOM 754 C CA . ARG A 1 96 ? 9.804 -6.287 -17.569 1.00 77.06 96 ARG A CA 1
ATOM 755 C C . ARG A 1 96 ? 10.661 -7.049 -16.567 1.00 77.06 96 ARG A C 1
ATOM 757 O O . ARG A 1 96 ? 11.404 -6.420 -15.821 1.00 77.06 96 ARG A O 1
ATOM 764 N N . LEU A 1 97 ? 10.617 -8.385 -16.583 1.00 79.25 97 LEU A N 1
ATOM 765 C CA . LEU A 1 97 ? 11.504 -9.210 -15.757 1.00 79.25 97 LEU A CA 1
ATOM 766 C C . LEU A 1 97 ? 12.978 -8.920 -16.075 1.00 79.25 97 LEU A C 1
ATOM 768 O O . LEU A 1 97 ? 13.766 -8.696 -15.165 1.00 79.25 97 LEU A O 1
ATOM 772 N N . ARG A 1 98 ? 13.345 -8.878 -17.363 1.00 81.69 98 ARG A N 1
ATOM 773 C CA . ARG A 1 98 ? 14.718 -8.571 -17.803 1.00 81.69 98 ARG A CA 1
ATOM 774 C C . ARG A 1 98 ? 15.174 -7.159 -17.447 1.00 81.69 98 ARG A C 1
ATOM 776 O O . ARG A 1 98 ? 16.372 -6.940 -17.315 1.00 81.69 98 ARG A O 1
ATOM 783 N N . LYS A 1 99 ? 14.242 -6.213 -17.342 1.00 82.50 99 LYS A N 1
ATOM 784 C CA . LYS A 1 99 ? 14.516 -4.824 -16.957 1.00 82.50 99 LYS A CA 1
ATOM 785 C C . LYS A 1 99 ? 14.530 -4.600 -15.445 1.00 82.50 99 LYS A C 1
ATOM 787 O O . LYS A 1 99 ? 14.743 -3.471 -15.029 1.00 82.50 99 LYS A O 1
ATOM 792 N N . GLU A 1 100 ? 14.273 -5.637 -14.641 1.00 71.44 100 GLU A N 1
ATOM 793 C CA . GLU A 1 100 ? 14.101 -5.524 -13.182 1.00 71.44 100 GLU A CA 1
ATOM 794 C C . GLU A 1 100 ? 12.961 -4.557 -12.782 1.00 71.44 100 GLU A C 1
ATOM 796 O O . GLU A 1 100 ? 12.875 -4.092 -11.651 1.00 71.44 100 GLU A O 1
ATOM 801 N N . GLU A 1 101 ? 12.030 -4.295 -13.706 1.00 73.38 101 GLU A N 1
ATOM 802 C CA . GLU A 1 101 ? 10.846 -3.435 -13.529 1.00 73.38 101 GLU A CA 1
ATOM 803 C C . GLU A 1 101 ? 9.630 -4.225 -13.022 1.00 73.38 101 GLU A C 1
ATOM 805 O O . GLU A 1 101 ? 8.499 -3.732 -12.968 1.00 73.38 101 GLU A O 1
ATOM 810 N N . LEU A 1 102 ? 9.839 -5.499 -12.701 1.00 62.09 102 LEU A N 1
ATOM 811 C CA . LEU A 1 102 ? 8.809 -6.371 -12.181 1.00 62.09 102 LEU A CA 1
ATOM 812 C C . LEU A 1 102 ? 8.530 -5.975 -10.727 1.00 62.09 102 LEU A C 1
ATOM 814 O O . LEU A 1 102 ? 9.243 -6.370 -9.806 1.00 62.09 102 LEU A O 1
ATOM 818 N N . PHE A 1 103 ? 7.499 -5.156 -10.527 1.00 57.25 103 PHE A N 1
ATOM 819 C CA . PHE A 1 103 ? 7.044 -4.796 -9.189 1.00 57.25 103 PHE A CA 1
ATOM 820 C C . PHE A 1 103 ? 6.729 -6.063 -8.386 1.00 57.25 103 PHE A C 1
ATOM 822 O O . PHE A 1 103 ? 6.048 -6.967 -8.881 1.00 57.25 103 PHE A O 1
ATOM 829 N N . LEU A 1 104 ? 7.236 -6.101 -7.149 1.00 52.19 104 LEU A N 1
ATOM 830 C CA . LEU A 1 104 ? 7.183 -7.244 -6.232 1.00 52.19 104 LEU A CA 1
ATOM 831 C C . LEU A 1 104 ? 5.780 -7.876 -6.117 1.00 52.19 104 LEU A C 1
ATOM 833 O O . LEU A 1 104 ? 5.672 -9.092 -5.997 1.00 52.19 104 LEU A O 1
ATOM 837 N N . ASP A 1 105 ? 4.705 -7.101 -6.249 1.00 51.47 105 ASP A N 1
ATOM 838 C CA . ASP A 1 105 ? 3.336 -7.613 -6.099 1.00 51.47 105 ASP A CA 1
ATOM 839 C C . ASP A 1 105 ? 2.741 -8.251 -7.366 1.00 51.47 105 ASP A C 1
ATOM 841 O O . ASP A 1 105 ? 1.697 -8.898 -7.294 1.00 51.47 105 ASP A O 1
ATOM 845 N N . MET A 1 106 ? 3.381 -8.109 -8.534 1.00 50.31 106 MET A N 1
ATOM 846 C CA . MET A 1 106 ? 2.862 -8.674 -9.792 1.00 50.31 106 MET A CA 1
ATOM 847 C C . MET A 1 106 ? 3.308 -10.115 -10.035 1.00 50.31 106 MET A C 1
ATOM 849 O O . MET A 1 106 ? 2.634 -10.849 -10.755 1.00 50.31 106 MET A O 1
ATOM 853 N N . VAL A 1 107 ? 4.437 -10.521 -9.444 1.00 48.16 107 VAL A N 1
ATOM 854 C CA . VAL A 1 107 ? 5.013 -11.872 -9.594 1.00 48.16 107 VAL A CA 1
ATOM 855 C C . VAL A 1 107 ? 5.268 -12.556 -8.236 1.00 48.16 107 VAL A C 1
ATOM 857 O O . VAL A 1 107 ? 5.771 -13.672 -8.198 1.00 48.16 107 VAL A O 1
ATOM 860 N N . MET A 1 108 ? 4.760 -11.962 -7.143 1.00 58.25 108 MET A N 1
ATOM 861 C CA . MET A 1 108 ? 4.914 -12.361 -5.731 1.00 58.25 108 MET A CA 1
ATOM 862 C C . MET A 1 108 ? 6.365 -12.237 -5.248 1.00 58.25 108 MET A C 1
ATOM 864 O O . MET A 1 108 ? 7.260 -12.939 -5.719 1.00 58.25 108 MET A O 1
ATOM 868 N N . PRO A 1 109 ? 6.596 -11.384 -4.241 1.00 54.38 109 PRO A N 1
ATOM 869 C CA . PRO A 1 109 ? 6.502 -11.923 -2.894 1.00 54.38 109 PRO A CA 1
ATOM 870 C C . PRO A 1 109 ? 5.843 -10.964 -1.895 1.00 54.38 109 PRO A C 1
ATOM 872 O O . PRO A 1 109 ? 6.229 -9.806 -1.751 1.00 54.38 109 PRO A O 1
ATOM 875 N N . TYR A 1 110 ? 4.932 -11.505 -1.089 1.00 63.88 110 TYR A N 1
ATOM 876 C CA . TYR A 1 110 ? 4.650 -10.924 0.218 1.00 63.88 110 TYR A CA 1
ATOM 877 C C . TYR A 1 110 ? 5.848 -11.172 1.138 1.00 63.88 110 TYR A C 1
ATOM 879 O O . TYR A 1 110 ? 6.457 -12.240 1.096 1.00 63.88 110 TYR A O 1
ATOM 887 N N . CYS A 1 111 ? 6.133 -10.247 2.057 1.00 61.00 111 CYS A N 1
ATOM 888 C CA . CYS A 1 111 ? 7.181 -10.448 3.068 1.00 61.00 111 CYS A CA 1
ATOM 889 C C . CYS A 1 111 ? 6.955 -11.688 3.958 1.00 61.00 111 CYS A C 1
ATOM 891 O O . CYS A 1 111 ? 7.892 -12.152 4.599 1.00 61.00 111 CYS A O 1
ATOM 893 N N . VAL A 1 112 ? 5.716 -12.190 4.030 1.00 66.56 112 VAL A N 1
ATOM 894 C CA . VAL A 1 112 ? 5.303 -13.279 4.935 1.00 66.56 112 VAL A CA 1
ATOM 895 C C . VAL A 1 112 ? 4.605 -14.420 4.194 1.00 66.56 112 VAL A C 1
ATOM 897 O O . VAL A 1 1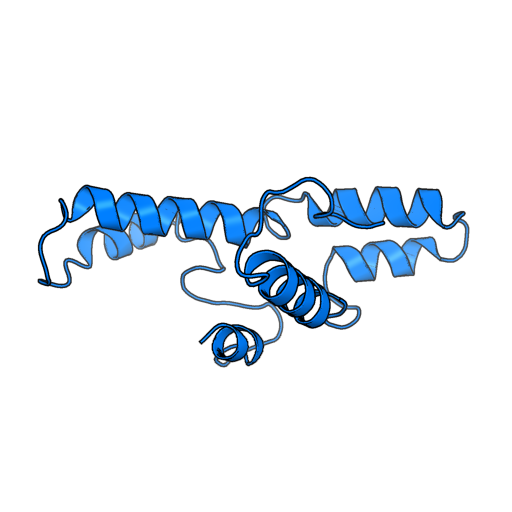12 ? 4.819 -15.589 4.506 1.00 66.56 112 VAL A O 1
ATOM 900 N N . VAL A 1 113 ? 3.753 -14.105 3.217 1.00 74.12 113 VAL A N 1
ATOM 901 C CA . VAL A 1 113 ? 2.922 -15.108 2.546 1.00 74.12 113 VAL A CA 1
ATOM 902 C C . VAL A 1 113 ? 3.701 -15.747 1.392 1.00 74.12 113 VAL A C 1
ATOM 904 O O . VAL A 1 113 ? 4.066 -15.083 0.427 1.00 74.12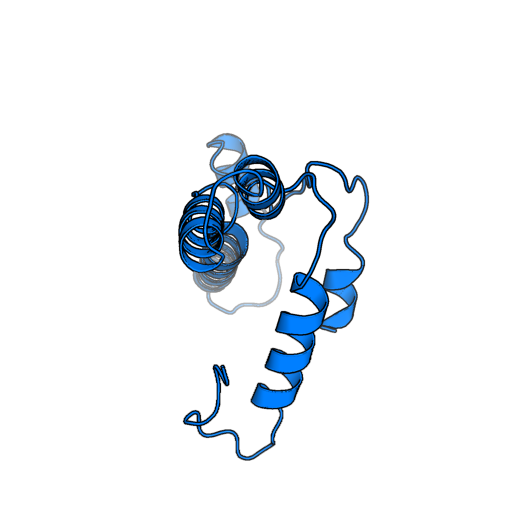 113 VAL A O 1
ATOM 907 N N . LEU A 1 114 ? 3.932 -17.057 1.503 1.00 74.06 114 LEU A N 1
ATOM 908 C CA . LEU A 1 114 ? 4.674 -17.867 0.523 1.00 74.06 114 LEU A CA 1
ATOM 909 C C . LEU A 1 114 ? 3.770 -18.578 -0.500 1.00 74.06 114 LEU A C 1
ATOM 911 O O . LEU A 1 114 ? 4.258 -19.249 -1.405 1.00 74.06 114 LEU A O 1
ATOM 915 N N . ILE A 1 115 ? 2.453 -18.475 -0.320 1.00 77.81 115 ILE A N 1
ATOM 916 C CA . ILE A 1 115 ? 1.416 -19.079 -1.166 1.00 77.81 115 ILE A CA 1
ATOM 917 C C . ILE A 1 115 ? 0.460 -17.993 -1.677 1.00 77.81 115 ILE A C 1
ATOM 919 O O . ILE A 1 115 ? 0.645 -16.812 -1.401 1.00 77.81 115 ILE A O 1
ATOM 923 N N . HIS A 1 116 ? -0.586 -18.369 -2.411 1.00 76.62 116 HIS A N 1
ATOM 924 C CA . HIS A 1 116 ? -1.603 -17.403 -2.819 1.00 76.62 116 HIS A CA 1
ATOM 925 C C . HIS A 1 116 ? -2.318 -16.773 -1.615 1.00 76.62 116 HIS A C 1
ATOM 927 O O . HIS A 1 116 ? -2.722 -17.465 -0.678 1.00 76.62 116 HIS A O 1
ATOM 933 N N . ASP A 1 117 ? -2.523 -15.459 -1.676 1.00 81.62 117 ASP A N 1
ATOM 934 C CA . ASP A 1 117 ? -3.246 -14.709 -0.654 1.00 81.62 117 ASP A CA 1
ATOM 935 C C . ASP A 1 117 ? -4.749 -15.017 -0.699 1.00 81.62 117 ASP A C 1
ATOM 937 O O . ASP A 1 117 ? -5.423 -14.827 -1.716 1.00 81.62 117 ASP A O 1
ATOM 941 N N . TYR A 1 118 ? -5.300 -15.458 0.433 1.00 83.00 118 TYR A N 1
ATOM 942 C CA . TYR A 1 118 ? -6.717 -15.787 0.565 1.00 83.00 118 TYR A CA 1
ATOM 943 C C . TYR A 1 118 ? -7.644 -14.585 0.303 1.00 83.00 118 TYR A C 1
ATOM 945 O O . TYR A 1 118 ? -8.790 -14.774 -0.111 1.00 83.00 118 TYR A O 1
ATOM 953 N N . ARG A 1 119 ? -7.168 -13.351 0.526 1.00 85.25 119 ARG A N 1
ATOM 954 C CA . ARG A 1 119 ? -7.921 -12.111 0.285 1.00 85.25 119 ARG A CA 1
ATOM 955 C C . ARG A 1 119 ? -8.219 -11.916 -1.196 1.00 85.25 119 ARG A C 1
ATOM 957 O O . ARG A 1 119 ? -9.279 -11.396 -1.533 1.00 85.25 119 ARG A O 1
ATOM 964 N N . PHE A 1 120 ? -7.334 -12.386 -2.076 1.00 82.00 120 PHE A N 1
ATOM 965 C CA . PHE A 1 120 ? -7.524 -12.297 -3.523 1.00 82.00 120 PHE A CA 1
ATOM 966 C C . PHE A 1 120 ? -8.753 -13.091 -3.982 1.00 82.00 120 PHE A C 1
ATOM 968 O O . PHE A 1 120 ? -9.565 -12.596 -4.759 1.00 82.00 120 PHE A O 1
ATOM 975 N N . TYR A 1 121 ? -8.956 -14.288 -3.426 1.00 81.44 121 TYR A N 1
ATOM 976 C CA . TYR A 1 121 ? -10.093 -15.149 -3.765 1.00 81.44 121 TYR A CA 1
ATOM 977 C C . TYR A 1 121 ? -11.442 -14.649 -3.238 1.00 81.44 121 TYR A C 1
ATOM 979 O O . TYR A 1 121 ? -12.462 -15.241 -3.554 1.00 81.44 121 TYR A O 1
ATOM 987 N N . LYS A 1 122 ? -11.480 -13.595 -2.413 1.00 80.56 122 LYS A N 1
ATOM 988 C CA . LYS A 1 122 ? -12.741 -13.013 -1.922 1.00 80.56 122 LYS A 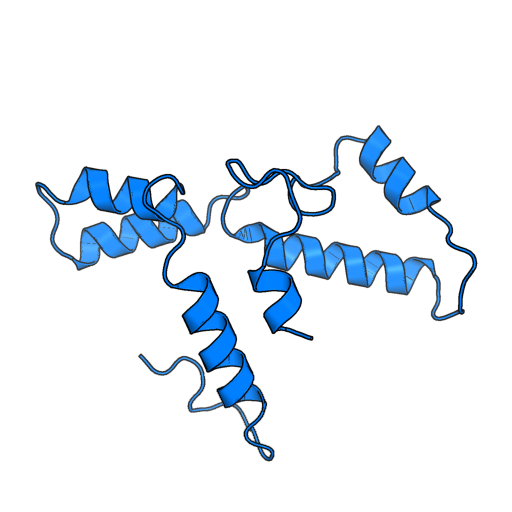CA 1
ATOM 989 C C . LYS A 1 122 ? -13.351 -11.996 -2.883 1.00 80.56 122 LYS A C 1
ATOM 991 O O . LYS A 1 122 ? -14.507 -11.631 -2.693 1.00 80.56 122 LYS A O 1
ATOM 996 N N . PHE A 1 123 ? -12.590 -11.531 -3.874 1.00 73.88 123 PHE A N 1
ATOM 997 C CA . PHE A 1 123 ? -13.079 -10.615 -4.906 1.00 73.88 123 PHE A CA 1
ATOM 998 C C . PHE A 1 123 ? -13.790 -11.317 -6.075 1.00 73.88 123 PHE A C 1
ATOM 1000 O O . PHE A 1 123 ? -14.414 -10.626 -6.879 1.00 73.88 123 PHE A O 1
AT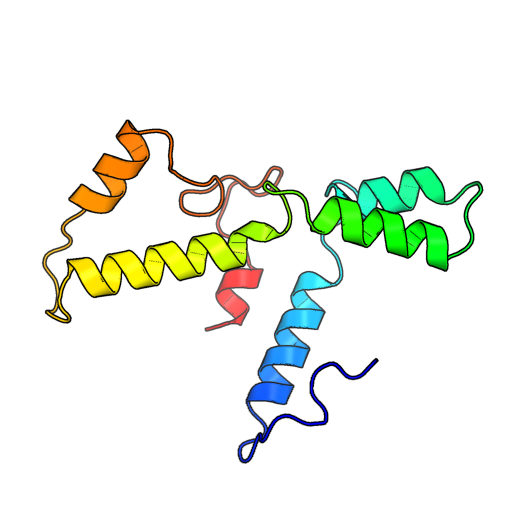OM 1007 N N . TRP A 1 124 ? -13.705 -12.649 -6.152 1.00 58.97 124 TRP A N 1
ATOM 1008 C CA . TRP A 1 124 ? -14.267 -13.505 -7.202 1.00 58.97 124 TRP A CA 1
ATOM 1009 C C . TRP A 1 124 ? -15.306 -14.460 -6.613 1.00 58.97 124 TRP A C 1
ATOM 1011 O O . TRP A 1 124 ? -16.281 -14.768 -7.332 1.00 58.97 124 TRP A O 1
#

Radius of gyration: 18.21 Å; chains: 1; bounding box: 43×31×53 Å

Sequence (124 aa):
MPICLDLNDPDGNLKKLMRLYLMIHCDHEGGNASAFTSLTLVQLSLIYIMLFWWIKALAGPLHGLANQECLKFVLEIRESLAGLLPGMNWTLCWDRLRKEELFLDMVMPYCVVLIHDYRFYKFW

pLDDT: mean 77.31, std 12.1, range [40.69, 90.94]